Protein AF-A0A836TTC3-F1 (afdb_monomer_lite)

Foldseek 3Di:
DQVVVVVVCVVDVVDDDDDDDDPVVLVVQCPDPPHHRDDADADDPVCQVVCCVPPNDDHPPSYDDDDPVVVVDDDDDDDDDDD

pLDDT: mean 85.06, std 9.44, range [63.78, 97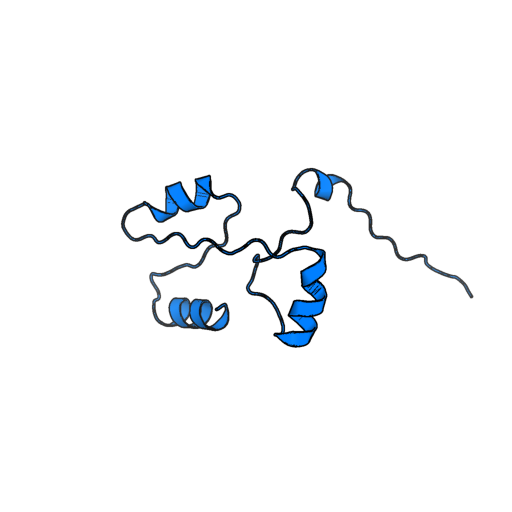.06]

Radius of gyration: 17.56 Å; chains: 1; bounding box: 36×27×61 Å

Structure (mmCIF, N/CA/C/O backbone):
data_AF-A0A836TTC3-F1
#
_entry.id   AF-A0A836TTC3-F1
#
loop_
_atom_site.group_PDB
_atom_site.id
_atom_site.type_symbol
_atom_site.label_atom_id
_atom_site.label_alt_id
_atom_site.label_comp_id
_atom_site.label_asym_id
_atom_site.label_entity_id
_atom_site.label_seq_id
_atom_site.pdbx_PDB_ins_code
_atom_site.Cartn_x
_atom_site.Cartn_y
_atom_site.Cartn_z
_atom_site.occupancy
_atom_site.B_iso_or_equiv
_atom_site.auth_seq_id
_atom_site.auth_comp_id
_atom_site.auth_asym_id
_atom_site.auth_atom_id
_atom_site.pdbx_PDB_model_num
ATOM 1 N N . MET A 1 1 ? -11.142 -7.786 -4.433 1.00 82.12 1 MET A N 1
ATOM 2 C CA . MET A 1 1 ? -10.584 -7.040 -3.281 1.00 82.12 1 MET A CA 1
ATOM 3 C C . MET A 1 1 ? -10.928 -5.562 -3.369 1.00 82.12 1 MET A C 1
ATOM 5 O O . MET A 1 1 ? -11.574 -5.081 -2.457 1.00 82.12 1 MET A O 1
ATOM 9 N N . GLN A 1 2 ? -10.550 -4.851 -4.441 1.00 86.12 2 GLN A N 1
ATOM 10 C CA . GLN A 1 2 ? -10.855 -3.416 -4.558 1.00 86.12 2 GLN A CA 1
ATOM 11 C C . GLN A 1 2 ? -12.351 -3.114 -4.448 1.00 86.12 2 GLN A C 1
ATOM 13 O O . GLN A 1 2 ? -12.724 -2.224 -3.697 1.00 86.12 2 GLN A O 1
ATOM 18 N N . ASP A 1 3 ? -13.185 -3.872 -5.161 1.00 89.50 3 ASP A N 1
ATOM 19 C CA . ASP A 1 3 ? -14.636 -3.661 -5.140 1.00 89.50 3 ASP A CA 1
ATOM 20 C C . ASP A 1 3 ? -15.203 -3.860 -3.733 1.00 89.50 3 ASP A C 1
ATOM 22 O O . ASP A 1 3 ? -15.905 -2.998 -3.233 1.00 89.50 3 ASP A O 1
ATOM 26 N N . PHE A 1 4 ? -14.754 -4.905 -3.030 1.00 90.88 4 PHE A N 1
ATOM 27 C CA . PHE A 1 4 ? -15.107 -5.125 -1.627 1.00 90.88 4 PHE A CA 1
ATOM 28 C C . PHE A 1 4 ? -14.736 -3.940 -0.721 1.00 90.88 4 PHE A C 1
ATOM 30 O O . PHE A 1 4 ? -15.545 -3.543 0.106 1.00 90.88 4 PHE A O 1
ATOM 37 N N . LEU A 1 5 ? -13.530 -3.372 -0.861 1.00 90.94 5 LEU A N 1
ATOM 38 C CA . LEU A 1 5 ? -13.116 -2.216 -0.054 1.00 90.94 5 LEU A CA 1
ATOM 39 C 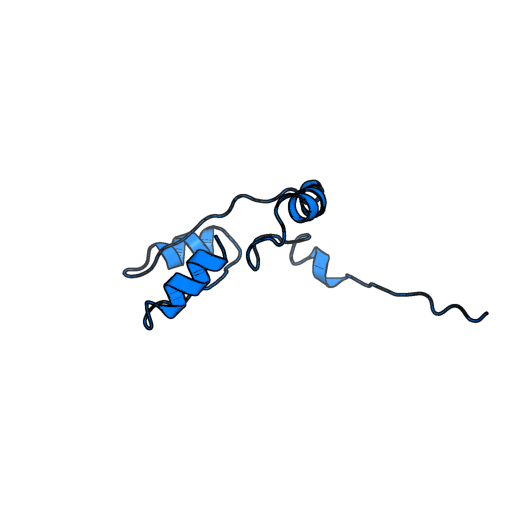C . LEU A 1 5 ? -13.961 -0.977 -0.368 1.00 90.94 5 LEU A C 1
ATOM 41 O O . LEU A 1 5 ? -14.317 -0.249 0.552 1.00 90.94 5 LEU A O 1
ATOM 45 N N . ASN A 1 6 ? -14.301 -0.764 -1.643 1.00 91.38 6 ASN A N 1
ATOM 46 C CA . ASN A 1 6 ? -15.166 0.341 -2.049 1.00 91.38 6 ASN A CA 1
ATOM 47 C C . ASN A 1 6 ? -16.575 0.183 -1.458 1.00 91.38 6 ASN A C 1
ATOM 49 O O . ASN A 1 6 ? -17.119 1.146 -0.926 1.00 91.38 6 ASN A O 1
ATOM 53 N N . ASP A 1 7 ? -17.151 -1.018 -1.541 1.00 94.50 7 ASP A N 1
ATOM 54 C CA . ASP A 1 7 ? -18.484 -1.310 -1.008 1.00 94.50 7 ASP A CA 1
ATOM 55 C C . ASP A 1 7 ? -18.489 -1.173 0.523 1.00 94.50 7 ASP A C 1
ATOM 57 O O . ASP A 1 7 ? -19.372 -0.544 1.099 1.00 94.50 7 ASP A O 1
ATOM 61 N N . PHE A 1 8 ? -17.448 -1.677 1.194 1.00 93.31 8 PHE A N 1
ATOM 62 C CA . PHE A 1 8 ? -17.313 -1.582 2.646 1.00 93.31 8 PHE A CA 1
ATOM 63 C C . PHE A 1 8 ? -17.224 -0.131 3.137 1.00 93.31 8 PHE A C 1
ATOM 65 O O . PHE A 1 8 ? -17.876 0.216 4.122 1.00 93.31 8 PHE A O 1
ATOM 72 N N . GLU A 1 9 ? -16.452 0.711 2.445 1.00 93.25 9 GLU A N 1
ATOM 73 C CA . GLU A 1 9 ? -16.336 2.149 2.720 1.00 93.25 9 GLU A CA 1
ATOM 74 C C . GLU A 1 9 ? -17.662 2.889 2.469 1.00 93.25 9 GLU A C 1
ATOM 76 O O . GLU A 1 9 ? -18.038 3.768 3.241 1.00 93.25 9 GLU A O 1
ATOM 81 N N . GLN A 1 10 ? -18.422 2.498 1.439 1.00 93.88 10 GLN A N 1
ATOM 82 C CA . GLN A 1 10 ? -19.750 3.062 1.172 1.00 93.88 10 GLN A CA 1
ATOM 83 C C . GLN A 1 10 ? -20.783 2.683 2.240 1.00 93.88 10 GLN A C 1
ATOM 85 O O . GLN A 1 10 ? -21.571 3.533 2.658 1.00 93.88 10 GLN A O 1
ATOM 90 N N . ASP A 1 11 ? -20.768 1.431 2.695 1.00 96.69 11 ASP A N 1
ATOM 91 C CA . ASP A 1 11 ? -21.721 0.917 3.682 1.00 96.69 11 ASP A CA 1
ATOM 92 C C . ASP A 1 11 ? -21.421 1.405 5.112 1.00 96.69 11 ASP A C 1
ATOM 94 O O . ASP A 1 11 ? -22.308 1.411 5.971 1.00 96.69 11 ASP A O 1
ATOM 98 N N . HIS A 1 12 ? -20.188 1.849 5.381 1.00 95.06 12 HIS A N 1
ATOM 99 C CA . HIS A 1 12 ? -19.735 2.271 6.707 1.00 95.06 12 HIS A CA 1
ATOM 100 C C . HIS A 1 12 ? -19.127 3.675 6.661 1.00 95.06 12 HIS A C 1
ATOM 102 O O . HIS A 1 12 ? -17.916 3.840 6.586 1.00 95.06 12 HIS A O 1
ATOM 108 N N . ALA A 1 13 ? -19.964 4.704 6.818 1.00 91.12 13 ALA A N 1
ATOM 109 C CA . ALA A 1 13 ? -19.564 6.115 6.707 1.00 91.12 13 ALA A CA 1
ATOM 110 C C . ALA A 1 13 ? -18.444 6.585 7.667 1.00 91.12 13 ALA A C 1
ATOM 112 O O . ALA A 1 13 ? -17.917 7.681 7.497 1.00 91.12 13 ALA A O 1
ATOM 113 N N . SER A 1 14 ? -18.111 5.807 8.702 1.00 92.94 14 SER A N 1
ATOM 114 C CA . SER A 1 14 ? -17.004 6.086 9.628 1.00 92.94 14 SER A CA 1
ATOM 115 C C . SER A 1 14 ? -15.682 5.416 9.236 1.00 92.94 14 SER A C 1
ATOM 117 O O . SER A 1 14 ? -14.706 5.551 9.969 1.00 92.94 14 SER A O 1
ATOM 119 N N . VAL A 1 15 ? -15.664 4.636 8.155 1.00 94.38 15 VAL A N 1
ATOM 120 C CA . VAL A 1 15 ? -14.483 3.936 7.649 1.00 94.38 15 VAL A CA 1
ATOM 121 C C . VAL A 1 15 ? -13.880 4.746 6.507 1.00 94.38 15 VAL A C 1
ATOM 123 O O . VAL A 1 15 ? -14.598 5.250 5.652 1.00 94.38 15 VAL A O 1
ATOM 126 N N . GLU A 1 16 ? -12.554 4.829 6.489 1.00 92.62 16 GLU A N 1
ATOM 127 C CA . GLU A 1 16 ? -11.765 5.391 5.394 1.00 92.62 16 GLU A CA 1
ATOM 128 C C . GLU A 1 16 ? -10.698 4.368 4.994 1.00 92.62 16 GLU A C 1
ATOM 130 O O . GLU A 1 16 ? -10.055 3.762 5.859 1.00 92.62 16 GLU A O 1
ATOM 135 N N . VAL A 1 17 ? -10.509 4.157 3.690 1.00 91.44 17 VAL A N 1
ATOM 136 C CA . VAL A 1 17 ? -9.484 3.236 3.178 1.00 91.44 17 VAL A CA 1
ATOM 137 C C . VAL A 1 17 ? -8.294 4.016 2.624 1.00 91.44 17 VAL A C 1
ATOM 139 O O . VAL A 1 17 ? -8.333 4.528 1.503 1.00 91.44 17 VAL A O 1
ATOM 142 N N . ASP A 1 18 ? -7.187 4.026 3.370 1.00 89.12 18 ASP A N 1
ATOM 143 C CA . ASP A 1 18 ? -5.912 4.578 2.902 1.00 89.12 18 ASP A CA 1
ATOM 144 C C . ASP A 1 18 ? -4.927 3.483 2.453 1.00 89.12 18 ASP A C 1
ATOM 146 O O . ASP A 1 18 ? -4.925 2.344 2.920 1.00 89.12 18 ASP A O 1
ATOM 150 N N . TYR A 1 19 ? -4.059 3.851 1.518 1.00 87.88 19 TYR A N 1
ATOM 151 C CA . TYR A 1 19 ? -3.069 2.991 0.887 1.00 87.88 19 TYR A CA 1
ATOM 152 C C . TYR A 1 19 ? -1.685 3.574 1.140 1.00 87.88 19 TYR A C 1
ATOM 154 O O . TYR A 1 19 ? -1.240 4.514 0.457 1.00 87.88 19 TYR A O 1
ATOM 162 N N . LEU A 1 20 ? -1.016 2.973 2.115 1.00 83.81 20 LEU A N 1
ATOM 163 C CA . LEU A 1 20 ? 0.255 3.414 2.662 1.00 83.81 20 LEU A CA 1
ATOM 164 C C . LEU A 1 20 ? 1.394 2.529 2.160 1.00 83.81 20 LEU A C 1
ATOM 166 O O . LEU A 1 20 ? 1.226 1.333 1.932 1.00 83.81 20 LEU A O 1
ATOM 170 N N . HIS A 1 21 ? 2.568 3.128 1.987 1.00 79.31 21 HIS A N 1
ATOM 171 C CA . HIS A 1 21 ? 3.773 2.400 1.610 1.00 79.31 21 HIS A CA 1
ATOM 172 C C . HIS A 1 21 ? 4.647 2.128 2.840 1.00 79.31 21 HIS A C 1
ATOM 174 O O . HIS A 1 21 ? 4.838 3.007 3.684 1.00 79.31 21 HIS A O 1
ATOM 180 N N . GLY A 1 22 ? 5.217 0.924 2.892 1.00 81.62 22 GLY A N 1
ATOM 181 C CA . GLY A 1 22 ? 6.138 0.486 3.937 1.00 81.62 22 GLY A CA 1
ATOM 182 C C . GLY A 1 22 ? 5.444 -0.230 5.096 1.00 81.62 22 GLY A C 1
ATOM 183 O O . GLY A 1 22 ? 4.482 0.268 5.680 1.00 81.62 22 GLY A O 1
ATOM 184 N N . GLU A 1 23 ? 5.982 -1.395 5.454 1.00 88.25 23 GLU A N 1
ATOM 185 C CA . GLU A 1 23 ? 5.413 -2.284 6.474 1.00 88.25 23 GLU A CA 1
ATOM 186 C C . GLU A 1 23 ? 5.329 -1.628 7.855 1.00 88.25 23 GLU A C 1
ATOM 188 O O . GLU A 1 23 ? 4.310 -1.752 8.526 1.00 88.25 23 GLU A O 1
ATOM 193 N N . GLN A 1 24 ? 6.352 -0.859 8.243 1.00 90.81 24 GLN A N 1
ATOM 194 C CA . GLN A 1 24 ? 6.405 -0.176 9.539 1.00 90.81 24 GLN A CA 1
ATOM 195 C C . GLN A 1 24 ? 5.259 0.834 9.719 1.00 90.81 24 GLN A C 1
ATOM 197 O O . GLN A 1 24 ? 4.739 1.015 10.819 1.00 90.81 24 GLN A O 1
ATOM 202 N N . THR A 1 25 ? 4.853 1.507 8.638 1.00 90.62 25 THR A N 1
ATOM 203 C CA . THR A 1 25 ? 3.746 2.469 8.683 1.00 90.62 25 THR A CA 1
ATOM 204 C C . THR A 1 25 ? 2.415 1.751 8.885 1.00 90.62 25 THR A C 1
ATOM 206 O O . THR A 1 25 ? 1.608 2.192 9.704 1.00 90.62 25 THR A O 1
ATOM 209 N N . VAL A 1 26 ? 2.217 0.635 8.172 1.00 92.38 26 VAL A N 1
ATOM 210 C CA . VAL A 1 26 ? 1.024 -0.218 8.295 1.00 92.38 26 VAL A CA 1
ATOM 211 C C . VAL A 1 26 ? 0.941 -0.827 9.690 1.00 92.38 26 VAL A C 1
ATOM 213 O O . VAL A 1 26 ? -0.118 -0.781 10.303 1.00 92.38 26 VAL A O 1
ATOM 216 N N . GLU A 1 27 ? 2.056 -1.328 10.221 1.00 94.69 27 GLU A N 1
ATOM 217 C CA . GLU A 1 27 ? 2.120 -1.911 11.562 1.00 94.69 27 GLU A CA 1
ATOM 218 C C . GLU A 1 27 ? 1.745 -0.881 12.628 1.00 94.69 27 GLU A C 1
ATOM 220 O O . GLU A 1 27 ? 0.881 -1.134 13.468 1.00 94.69 27 GLU A O 1
ATOM 225 N N . ARG A 1 28 ? 2.352 0.310 12.564 1.00 95.81 28 ARG A N 1
ATOM 226 C CA . ARG A 1 28 ? 2.116 1.373 13.541 1.00 95.81 28 ARG A CA 1
ATOM 227 C C . ARG A 1 28 ? 0.653 1.814 13.555 1.00 95.81 28 ARG A C 1
ATOM 229 O O . ARG A 1 28 ? 0.060 1.843 14.623 1.00 95.81 28 ARG A O 1
ATOM 236 N N . LEU A 1 29 ? 0.091 2.163 12.394 1.00 94.75 29 LEU A N 1
ATOM 237 C CA . LEU A 1 29 ? -1.275 2.694 12.300 1.00 94.75 29 LEU A CA 1
ATOM 238 C C . LEU A 1 29 ? -2.337 1.606 12.460 1.00 94.75 29 LEU A C 1
ATOM 240 O O . LEU A 1 29 ? -3.363 1.843 13.087 1.00 94.75 29 LEU A O 1
ATOM 244 N N . GLY A 1 30 ? -2.091 0.411 11.922 1.00 94.56 30 GLY A N 1
ATOM 245 C CA . GLY A 1 30 ? -3.001 -0.727 12.025 1.00 94.56 30 GLY A CA 1
ATOM 246 C C . GLY A 1 30 ? -3.096 -1.314 13.433 1.00 94.56 30 GLY A C 1
ATOM 247 O O . GLY A 1 30 ? -4.064 -2.007 13.724 1.00 94.56 30 GLY A O 1
ATOM 248 N N . SER A 1 31 ? -2.122 -1.027 14.304 1.00 95.75 31 SER A N 1
ATOM 249 C CA . SER A 1 31 ? -2.145 -1.424 15.720 1.00 95.75 31 SER A CA 1
ATOM 250 C C . SER A 1 31 ? -2.883 -0.429 16.625 1.00 95.75 31 SER A C 1
ATOM 252 O O . SER A 1 31 ? -3.058 -0.697 17.815 1.00 95.75 31 SER A O 1
ATOM 254 N N . GLU A 1 32 ? -3.294 0.731 16.106 1.00 96.75 32 GLU A N 1
ATOM 255 C CA . GLU A 1 32 ? -4.075 1.710 16.865 1.00 96.75 32 GLU A CA 1
ATOM 256 C C . GLU A 1 32 ? -5.526 1.230 17.047 1.00 96.75 32 GLU A C 1
ATOM 258 O O . GLU A 1 32 ? -6.086 0.507 16.220 1.00 96.75 32 GLU A O 1
ATOM 263 N N . ALA A 1 33 ? -6.159 1.618 18.156 1.00 97.06 33 ALA A N 1
ATOM 264 C CA . ALA A 1 33 ? -7.519 1.186 18.460 1.00 97.06 33 ALA A CA 1
ATOM 265 C C . ALA A 1 33 ? -8.517 1.719 17.417 1.00 97.06 33 ALA A C 1
ATOM 267 O O . ALA A 1 33 ? -8.601 2.924 17.199 1.00 97.06 33 ALA A O 1
ATOM 268 N N . GLY A 1 34 ? -9.304 0.818 16.824 1.00 94.50 34 GLY A N 1
ATOM 269 C CA . GLY A 1 34 ? -10.268 1.153 15.769 1.00 94.50 34 GLY A CA 1
ATOM 270 C C . GLY A 1 34 ? -9.717 1.031 14.346 1.00 94.50 34 GLY A C 1
ATOM 271 O O . GLY A 1 34 ? -10.495 1.154 13.404 1.00 94.50 34 GLY A O 1
ATOM 272 N N . ASN A 1 35 ? -8.427 0.721 14.189 1.00 96.12 35 ASN A N 1
ATOM 273 C CA . ASN A 1 35 ? -7.789 0.557 12.888 1.00 96.12 35 ASN A CA 1
ATOM 274 C C . ASN A 1 35 ? -7.519 -0.918 12.564 1.00 96.12 35 ASN A C 1
ATOM 276 O O . ASN A 1 35 ? -7.517 -1.790 13.435 1.00 96.12 35 ASN A O 1
ATOM 280 N N . ILE A 1 36 ? -7.268 -1.186 11.282 1.00 94.12 36 ILE A N 1
ATOM 281 C CA . ILE A 1 36 ? -6.779 -2.472 10.791 1.00 94.12 36 ILE A CA 1
ATOM 282 C C . ILE A 1 36 ? -5.700 -2.240 9.731 1.00 94.12 36 ILE A C 1
ATOM 284 O O . ILE A 1 36 ? -5.863 -1.423 8.828 1.00 94.12 36 ILE A O 1
ATOM 288 N N . GLY A 1 37 ? -4.584 -2.960 9.848 1.00 93.44 37 GLY A N 1
ATOM 289 C CA . GLY A 1 37 ? -3.524 -2.985 8.842 1.00 93.44 37 GLY A CA 1
ATOM 290 C C . GLY A 1 37 ? -3.665 -4.202 7.931 1.00 93.44 37 GLY A C 1
ATOM 291 O O . GLY A 1 37 ? -3.812 -5.322 8.418 1.00 93.44 37 GLY A O 1
ATOM 292 N N . LEU A 1 38 ? -3.601 -3.997 6.614 1.00 90.62 38 LEU A N 1
ATOM 293 C CA . LEU A 1 38 ? -3.615 -5.072 5.619 1.00 90.62 38 LEU A CA 1
ATOM 294 C C . LEU A 1 38 ? -2.295 -5.080 4.845 1.00 90.62 38 LEU A C 1
ATOM 296 O O . LEU A 1 38 ? -1.906 -4.072 4.257 1.00 90.62 38 LEU A O 1
ATOM 300 N N . TYR A 1 39 ? -1.632 -6.235 4.810 1.00 89.00 39 TYR A N 1
ATOM 301 C CA . TYR A 1 39 ? -0.435 -6.452 4.001 1.00 89.00 39 TYR A CA 1
ATOM 302 C C . TYR A 1 39 ? -0.826 -7.133 2.693 1.00 89.00 39 TYR A C 1
ATOM 304 O O . TYR A 1 39 ? -1.548 -8.130 2.690 1.00 89.00 39 TYR A O 1
ATOM 312 N N . SER A 1 40 ? -0.355 -6.584 1.577 1.00 81.88 40 SER A N 1
ATOM 313 C CA . SER A 1 40 ? -0.540 -7.175 0.253 1.00 81.88 40 SER A CA 1
ATOM 314 C C . SER A 1 40 ? 0.767 -7.800 -0.213 1.00 81.88 40 SER A C 1
ATOM 316 O O . SER A 1 40 ? 1.843 -7.266 0.059 1.00 81.88 40 SER A O 1
ATOM 318 N N . GLU A 1 41 ? 0.678 -8.928 -0.912 1.00 80.06 41 GLU A N 1
ATOM 319 C CA . GLU A 1 41 ? 1.851 -9.557 -1.510 1.00 80.06 41 GLU A CA 1
ATOM 320 C C . GLU A 1 41 ? 2.483 -8.635 -2.557 1.00 80.06 41 GLU A C 1
ATOM 322 O O . GLU A 1 41 ? 1.797 -7.981 -3.348 1.00 80.06 41 GLU A O 1
ATOM 327 N N . VAL A 1 42 ? 3.816 -8.605 -2.583 1.00 78.56 42 VAL A N 1
ATOM 328 C CA . VAL A 1 42 ? 4.551 -7.870 -3.609 1.00 78.56 42 VAL A CA 1
ATOM 329 C C . VAL A 1 42 ? 4.378 -8.592 -4.939 1.00 78.56 42 VAL A C 1
ATOM 331 O O . VAL A 1 42 ? 4.826 -9.723 -5.121 1.00 78.56 42 VAL A O 1
ATOM 334 N N . ILE A 1 43 ? 3.748 -7.916 -5.894 1.00 80.38 43 ILE A N 1
ATOM 335 C CA . ILE A 1 43 ? 3.614 -8.424 -7.256 1.00 80.38 43 ILE A CA 1
ATOM 336 C C . ILE A 1 43 ? 4.951 -8.24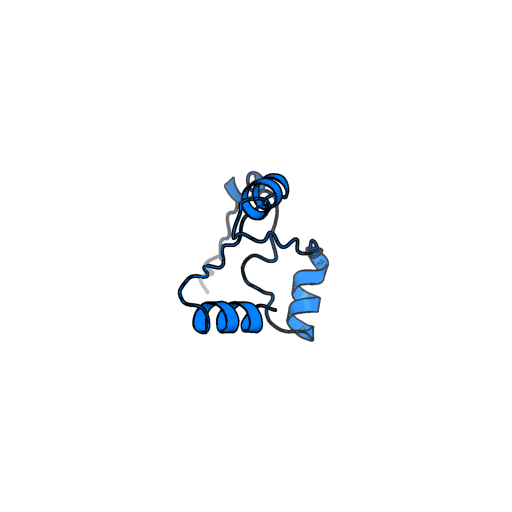3 -7.977 1.00 80.38 43 ILE A C 1
ATOM 338 O O . ILE A 1 43 ? 5.471 -7.129 -8.074 1.00 80.38 43 ILE A O 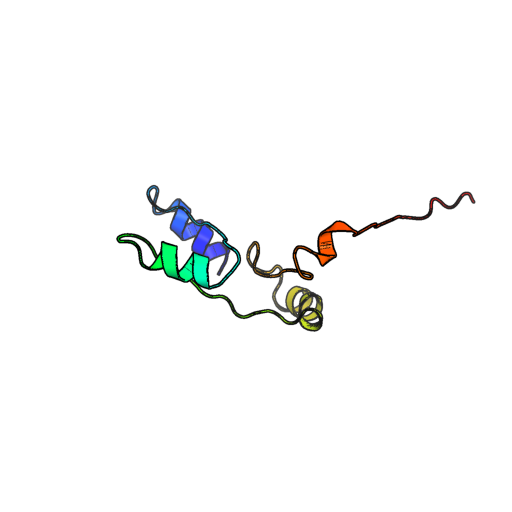1
ATOM 342 N N . ASP A 1 44 ? 5.491 -9.331 -8.528 1.00 82.81 44 ASP A N 1
ATOM 343 C CA . ASP A 1 44 ? 6.669 -9.272 -9.395 1.00 82.81 44 ASP A CA 1
ATOM 344 C C . ASP A 1 44 ? 6.400 -8.328 -10.583 1.00 82.81 44 ASP A C 1
ATOM 346 O O . ASP A 1 44 ? 5.375 -8.426 -11.265 1.00 82.81 44 ASP A O 1
ATOM 350 N N . LYS A 1 45 ? 7.339 -7.421 -10.877 1.00 83.94 45 LYS A N 1
ATOM 351 C CA . LYS A 1 45 ? 7.241 -6.483 -12.009 1.00 83.94 45 LYS A CA 1
ATOM 352 C C . LYS A 1 45 ? 7.009 -7.172 -13.354 1.00 83.94 45 LYS A C 1
ATOM 354 O O . LYS A 1 45 ? 6.343 -6.615 -14.223 1.00 83.94 45 LYS A O 1
ATOM 359 N N . HIS A 1 46 ? 7.526 -8.384 -13.524 1.00 88.50 46 HIS A N 1
ATOM 360 C CA . HIS A 1 46 ? 7.338 -9.199 -14.717 1.00 88.50 46 HIS A CA 1
ATOM 361 C C . HIS A 1 46 ? 5.958 -9.869 -14.758 1.00 88.50 46 HIS A C 1
ATOM 363 O O . HIS A 1 46 ? 5.488 -10.224 -15.839 1.00 88.50 46 HIS A O 1
ATOM 369 N N . ALA A 1 47 ? 5.285 -9.997 -13.612 1.00 88.00 47 ALA A N 1
ATOM 370 C CA . ALA A 1 47 ? 3.933 -10.534 -13.508 1.00 88.00 47 ALA A CA 1
ATOM 371 C C . ALA A 1 47 ? 2.841 -9.477 -13.741 1.00 88.00 47 ALA A C 1
ATOM 373 O O . ALA A 1 47 ? 1.707 -9.856 -14.023 1.00 88.00 47 ALA A O 1
ATOM 374 N N . LEU A 1 48 ? 3.160 -8.175 -13.709 1.00 87.69 48 LEU A N 1
ATOM 375 C CA . LEU A 1 48 ? 2.175 -7.092 -13.848 1.00 87.69 48 LEU A CA 1
ATOM 376 C C . LEU A 1 48 ? 1.264 -7.258 -15.078 1.00 87.69 48 LEU A C 1
ATOM 378 O O . LEU A 1 48 ? 0.047 -7.376 -14.944 1.00 87.69 48 LEU A O 1
ATOM 382 N N . PHE A 1 49 ? 1.838 -7.288 -16.285 1.00 90.50 49 PHE A N 1
ATOM 383 C CA . PHE A 1 49 ? 1.048 -7.387 -17.518 1.00 90.50 49 PHE A CA 1
ATOM 384 C C . PHE A 1 49 ? 0.365 -8.752 -17.701 1.00 90.50 49 PHE A C 1
ATOM 386 O O . PHE A 1 49 ? -0.809 -8.763 -18.082 1.00 90.50 49 PHE A O 1
ATOM 393 N N . PRO A 1 50 ? 1.027 -9.899 -17.433 1.00 93.25 50 PRO A N 1
ATOM 394 C CA . PRO A 1 50 ? 0.356 -11.196 -17.439 1.00 93.25 50 PRO A CA 1
ATOM 395 C C . PRO A 1 50 ? -0.872 -11.252 -16.525 1.00 93.25 50 PRO A C 1
ATOM 397 O O . PRO A 1 50 ? -1.912 -11.749 -16.960 1.00 93.25 50 PRO A O 1
ATOM 400 N N . THR A 1 51 ? -0.767 -10.712 -15.308 1.00 90.38 51 THR A N 1
ATOM 401 C CA . THR A 1 51 ? -1.865 -10.665 -14.336 1.00 90.38 51 THR A CA 1
ATOM 402 C C . THR A 1 51 ? -2.986 -9.761 -14.826 1.00 90.38 51 THR A C 1
ATOM 404 O O . THR A 1 51 ? -4.125 -10.208 -14.872 1.00 90.38 51 THR A O 1
ATOM 407 N N . ILE A 1 52 ? -2.683 -8.550 -15.313 1.00 90.56 52 ILE A N 1
ATOM 408 C CA . ILE A 1 52 ? -3.717 -7.642 -15.841 1.00 90.56 52 ILE A CA 1
ATOM 409 C C . ILE A 1 52 ? -4.491 -8.278 -16.997 1.00 90.56 52 ILE A C 1
ATOM 411 O O . ILE A 1 52 ? -5.713 -8.172 -17.076 1.00 90.56 52 ILE A O 1
ATOM 415 N N . ARG A 1 53 ? -3.787 -8.968 -17.897 1.00 92.81 53 ARG A N 1
ATOM 416 C CA . ARG A 1 53 ? -4.419 -9.643 -19.034 1.00 92.81 53 ARG A CA 1
ATOM 417 C C . ARG A 1 53 ? -5.350 -10.778 -18.599 1.00 92.81 53 ARG A C 1
ATOM 419 O O . ARG A 1 53 ? -6.333 -11.030 -19.287 1.00 92.81 53 ARG A O 1
ATOM 426 N N . ARG A 1 54 ? -5.005 -11.501 -17.529 1.00 93.38 54 ARG A N 1
ATOM 427 C CA . ARG A 1 54 ? -5.762 -12.666 -17.051 1.00 93.38 54 ARG A CA 1
ATOM 428 C C . ARG A 1 54 ? -6.913 -12.267 -16.127 1.00 93.38 54 ARG A C 1
ATOM 430 O O . ARG A 1 54 ? -8.024 -12.741 -16.322 1.00 93.38 54 ARG A O 1
ATOM 437 N N . ASP A 1 55 ? -6.629 -11.412 -15.151 1.00 88.62 55 ASP A N 1
ATOM 438 C CA . ASP A 1 55 ? -7.491 -11.153 -13.991 1.00 88.62 55 ASP A CA 1
ATOM 439 C C . ASP A 1 55 ? -8.088 -9.737 -13.994 1.00 88.62 55 ASP A C 1
ATOM 441 O O . ASP A 1 55 ? -8.914 -9.409 -13.146 1.00 88.62 55 ASP A O 1
ATOM 445 N N . GLY A 1 56 ? -7.694 -8.895 -14.952 1.00 87.81 56 GLY A N 1
ATOM 446 C CA . GLY A 1 56 ? -8.123 -7.506 -15.023 1.00 87.81 56 GLY A CA 1
ATOM 447 C C . GLY A 1 56 ? -7.285 -6.569 -14.142 1.00 87.81 56 GLY A C 1
ATOM 448 O O . GLY A 1 56 ? -6.181 -6.911 -13.714 1.00 87.81 56 GLY A O 1
ATOM 449 N N . PRO A 1 57 ? -7.751 -5.330 -13.923 1.00 87.50 57 PRO A N 1
ATOM 450 C CA . PRO A 1 57 ? -6.983 -4.324 -13.200 1.00 87.50 57 PRO A CA 1
ATOM 451 C C . PRO A 1 57 ? -6.708 -4.743 -11.749 1.00 87.50 57 PRO A C 1
ATOM 453 O O . PRO A 1 57 ? -7.570 -5.285 -11.059 1.00 87.50 57 PRO A O 1
ATOM 456 N N . LEU A 1 58 ? -5.499 -4.445 -11.273 1.00 85.00 58 LEU A N 1
ATOM 457 C CA . LEU A 1 58 ? -5.117 -4.651 -9.877 1.00 85.00 58 LEU A CA 1
ATOM 458 C C . LEU A 1 58 ? -5.804 -3.627 -8.958 1.00 85.00 58 LEU A C 1
ATOM 460 O O . LEU A 1 58 ? -6.144 -2.531 -9.422 1.00 85.00 58 LEU A O 1
ATOM 464 N N . PRO A 1 59 ? -5.959 -3.930 -7.653 1.00 84.06 59 PRO A N 1
ATOM 465 C CA . PRO A 1 59 ? -6.397 -2.932 -6.689 1.00 84.06 59 PRO A CA 1
ATOM 466 C C . PRO A 1 59 ? -5.472 -1.709 -6.685 1.00 84.06 59 PRO A C 1
ATOM 468 O O . PRO A 1 59 ? -4.309 -1.742 -7.114 1.00 84.06 59 PRO A O 1
ATOM 471 N N . ARG A 1 60 ? -6.020 -0.582 -6.236 1.00 85.44 60 ARG A N 1
ATOM 472 C CA . ARG A 1 60 ? -5.314 0.696 -6.227 1.00 85.44 60 ARG A CA 1
ATOM 473 C C . ARG A 1 60 ? -4.035 0.555 -5.411 1.00 85.44 60 ARG A C 1
ATOM 475 O O . ARG A 1 60 ? -4.031 -0.043 -4.342 1.00 85.44 60 ARG A O 1
ATOM 482 N N . LYS A 1 61 ? -2.941 1.120 -5.931 1.00 81.19 61 LYS A N 1
ATOM 483 C CA . LYS A 1 61 ? -1.629 1.148 -5.263 1.00 81.19 61 LYS A CA 1
ATOM 484 C C . LYS A 1 61 ? -1.093 -0.243 -4.839 1.00 81.19 61 LYS A C 1
ATOM 486 O O . LYS A 1 61 ? -0.187 -0.305 -4.019 1.00 81.19 61 LYS A O 1
ATOM 491 N N . SER A 1 62 ? -1.566 -1.344 -5.441 1.00 79.44 62 SER A N 1
ATOM 492 C CA . SER A 1 62 ? -1.040 -2.706 -5.200 1.00 79.44 62 SER A CA 1
ATOM 493 C C . SER A 1 62 ? 0.282 -3.009 -5.907 1.00 79.44 62 SER A C 1
ATOM 495 O O . SER A 1 62 ? 0.885 -4.051 -5.679 1.00 79.44 62 SER A O 1
ATOM 497 N N . PHE A 1 63 ? 0.737 -2.121 -6.788 1.00 79.94 63 PHE A N 1
ATOM 498 C CA . PHE A 1 63 ? 1.991 -2.278 -7.508 1.00 79.94 63 PHE A CA 1
ATOM 499 C C . PHE A 1 63 ? 2.802 -0.983 -7.450 1.00 79.94 63 PHE A C 1
ATOM 501 O O . PHE A 1 63 ? 2.271 0.101 -7.698 1.00 79.94 63 PHE A O 1
ATOM 508 N N . SER A 1 64 ? 4.100 -1.101 -7.165 1.00 72.69 64 SER A N 1
ATOM 509 C CA . SER A 1 64 ? 5.062 -0.006 -7.294 1.00 72.69 64 SER A CA 1
ATOM 510 C C . SER A 1 64 ? 6.129 -0.393 -8.309 1.00 72.69 64 SER A C 1
ATOM 512 O O . SER A 1 64 ? 6.828 -1.387 -8.135 1.00 72.69 64 SER A O 1
ATOM 514 N N . LEU A 1 65 ? 6.280 0.412 -9.362 1.00 72.00 65 LEU A N 1
ATOM 515 C CA . LEU A 1 65 ? 7.381 0.259 -10.305 1.00 72.00 65 LEU A CA 1
ATOM 516 C C . LEU A 1 65 ? 8.613 1.001 -9.770 1.00 72.00 65 LEU A C 1
ATOM 518 O O . LEU A 1 65 ? 8.697 2.222 -9.900 1.00 72.00 65 LEU A O 1
ATOM 522 N N . GLY A 1 66 ? 9.536 0.262 -9.156 1.00 67.12 66 GLY A N 1
ATOM 523 C CA . GLY A 1 66 ? 10.799 0.796 -8.641 1.00 67.12 66 GLY A CA 1
ATOM 524 C C . GLY A 1 66 ? 10.680 1.586 -7.334 1.00 67.12 66 GLY A C 1
ATOM 525 O O . GLY A 1 66 ? 9.583 1.926 -6.865 1.00 67.12 66 GLY A O 1
ATOM 526 N N . GLU A 1 67 ? 11.839 1.879 -6.756 1.00 65.12 67 GLU A N 1
ATOM 527 C CA . GLU A 1 67 ? 11.981 2.650 -5.523 1.00 65.12 67 GLU A CA 1
ATOM 528 C C . GLU A 1 67 ? 11.713 4.141 -5.757 1.00 65.12 67 GLU A C 1
ATOM 530 O O . GLU A 1 67 ? 11.913 4.681 -6.850 1.00 65.12 67 GLU A O 1
ATOM 535 N N . ALA A 1 68 ? 11.290 4.857 -4.709 1.00 67.81 68 ALA A N 1
ATOM 536 C CA . ALA A 1 68 ? 11.027 6.301 -4.793 1.00 67.81 68 ALA A CA 1
ATOM 537 C C . ALA A 1 68 ? 12.236 7.089 -5.333 1.00 67.81 68 ALA A C 1
ATOM 539 O O . ALA A 1 68 ? 12.087 8.101 -6.018 1.00 67.81 68 ALA A O 1
ATOM 540 N N . THR A 1 69 ? 13.445 6.602 -5.055 1.00 64.75 69 THR A N 1
ATOM 541 C CA . THR A 1 69 ? 14.702 7.190 -5.512 1.00 64.75 69 THR A CA 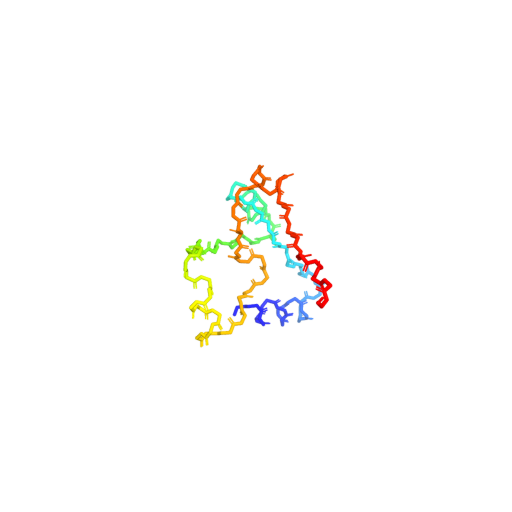1
ATOM 542 C C . THR A 1 69 ? 14.930 7.036 -7.015 1.00 64.75 69 THR A C 1
ATOM 544 O O . THR A 1 69 ? 15.476 7.964 -7.611 1.00 64.75 69 THR A O 1
ATOM 547 N N . GLU A 1 70 ? 14.485 5.930 -7.616 1.00 65.50 70 GLU A N 1
ATOM 548 C CA . GLU A 1 70 ? 14.599 5.612 -9.048 1.00 65.50 70 GLU A CA 1
ATOM 549 C C . GLU A 1 70 ? 13.589 6.413 -9.884 1.00 65.50 70 GLU A C 1
ATOM 551 O O . GLU A 1 70 ? 13.881 6.822 -11.007 1.00 65.50 70 GLU A O 1
ATOM 556 N N . LYS A 1 71 ? 12.429 6.740 -9.299 1.00 68.50 71 LYS A N 1
ATOM 557 C CA . LYS A 1 71 ? 11.388 7.570 -9.934 1.00 68.50 71 LYS A CA 1
ATOM 558 C C . LYS A 1 71 ? 11.799 9.034 -10.128 1.00 68.50 71 LYS A C 1
ATOM 560 O O . LYS A 1 71 ? 11.175 9.735 -10.918 1.00 68.50 71 LYS A O 1
ATOM 565 N N . ARG A 1 72 ? 12.853 9.506 -9.448 1.00 66.44 72 ARG A N 1
ATOM 566 C CA . ARG A 1 72 ? 13.320 10.906 -9.525 1.00 66.44 72 ARG A CA 1
ATOM 567 C C . ARG A 1 72 ? 13.848 11.314 -10.904 1.00 66.44 72 ARG A C 1
ATOM 569 O O . ARG A 1 72 ? 13.935 12.508 -11.169 1.00 66.44 72 ARG A O 1
ATOM 576 N N . TYR A 1 73 ? 14.179 10.352 -11.766 1.00 63.78 73 TYR A N 1
ATOM 577 C CA . TYR A 1 73 ? 14.796 10.608 -13.072 1.00 63.78 73 TYR A CA 1
ATOM 578 C C . TYR A 1 73 ? 14.077 9.907 -14.235 1.00 63.78 73 TYR A C 1
ATOM 580 O O . TYR A 1 73 ? 14.694 9.623 -15.259 1.00 63.78 73 TYR A O 1
ATOM 588 N N . TYR A 1 74 ? 12.779 9.611 -14.100 1.00 67.12 74 TYR A N 1
ATOM 589 C CA . TYR A 1 74 ? 12.015 9.024 -15.200 1.00 67.12 74 TYR A CA 1
ATOM 590 C C . TYR A 1 74 ? 11.713 10.080 -16.270 1.00 67.12 74 TYR A C 1
ATOM 592 O O . TYR A 1 74 ? 11.052 11.083 -16.000 1.00 67.12 74 TYR A O 1
ATOM 600 N N . LEU A 1 75 ? 12.203 9.846 -17.488 1.00 69.19 75 LEU A N 1
ATOM 601 C CA . LEU A 1 75 ? 11.979 10.712 -18.638 1.00 69.19 75 LEU A CA 1
ATOM 602 C C . LEU A 1 75 ? 11.403 9.866 -19.775 1.00 69.19 75 LEU A C 1
ATOM 604 O O . LEU A 1 75 ? 12.118 9.116 -20.435 1.00 69.19 75 LEU A O 1
ATOM 608 N N . GLU A 1 76 ? 10.093 9.968 -19.985 1.00 74.50 76 GLU A N 1
ATOM 609 C CA . GLU A 1 76 ? 9.411 9.334 -21.111 1.00 74.50 76 GLU A CA 1
ATOM 610 C C . GLU A 1 76 ? 9.212 10.369 -22.212 1.00 74.50 76 GLU A C 1
ATOM 612 O O . GLU A 1 76 ? 8.592 11.411 -22.006 1.00 74.50 76 GLU A O 1
ATOM 617 N N . CYS A 1 77 ? 9.780 10.111 -23.387 1.00 81.38 77 CYS A N 1
ATOM 618 C CA . CYS A 1 77 ? 9.676 11.002 -24.534 1.00 81.38 77 CYS A CA 1
ATOM 619 C C . CYS A 1 77 ? 9.196 10.226 -25.753 1.00 81.38 77 CYS A C 1
ATOM 621 O O . CYS A 1 77 ? 9.726 9.166 -26.089 1.00 81.38 77 CYS A O 1
ATOM 623 N N . ARG A 1 78 ? 8.225 10.800 -26.464 1.00 80.31 78 ARG A N 1
ATOM 624 C CA . ARG A 1 78 ? 7.813 10.330 -27.784 1.00 80.31 78 ARG A CA 1
ATOM 625 C C . ARG A 1 78 ? 8.521 11.170 -28.837 1.00 80.31 78 ARG A C 1
ATOM 627 O O . ARG A 1 78 ? 8.353 12.387 -28.867 1.00 80.31 78 ARG A O 1
ATOM 634 N N . ARG A 1 79 ? 9.300 10.534 -29.715 1.00 81.88 79 ARG A N 1
ATOM 635 C CA . ARG A 1 79 ? 9.898 11.222 -30.866 1.00 81.88 79 ARG A CA 1
ATOM 636 C C . ARG A 1 79 ? 8.778 11.767 -31.753 1.00 81.88 79 ARG A C 1
ATOM 638 O O . ARG A 1 79 ? 7.969 10.987 -32.252 1.00 81.88 79 ARG A O 1
ATOM 645 N N . ILE A 1 80 ? 8.756 13.079 -31.973 1.00 82.44 80 ILE A N 1
ATOM 646 C CA . ILE A 1 80 ? 7.951 13.675 -33.040 1.00 82.44 80 ILE A CA 1
ATOM 647 C C . ILE A 1 80 ? 8.687 13.363 -34.343 1.00 82.44 80 ILE A C 1
ATOM 649 O O . ILE A 1 80 ? 9.808 13.825 -34.550 1.00 82.44 80 ILE A O 1
ATOM 653 N N . ALA A 1 81 ? 8.107 12.500 -35.171 1.00 77.88 81 ALA A N 1
ATOM 654 C CA . ALA A 1 81 ? 8.592 12.266 -36.522 1.00 77.88 81 ALA A CA 1
ATOM 655 C C . ALA A 1 81 ? 7.870 13.240 -37.457 1.00 77.88 81 ALA A C 1
ATOM 657 O O . ALA A 1 81 ? 6.641 13.251 -37.488 1.00 77.88 81 ALA A O 1
ATOM 658 N N . THR A 1 82 ? 8.622 14.065 -38.178 1.00 74.00 82 THR A N 1
ATOM 659 C CA . THR A 1 82 ? 8.148 14.690 -39.417 1.00 74.00 82 THR A CA 1
ATOM 660 C C . THR A 1 82 ? 8.229 13.643 -40.531 1.00 74.00 82 THR A C 1
ATOM 662 O O . THR A 1 82 ? 9.145 12.817 -40.494 1.00 74.00 82 THR A O 1
ATOM 665 N N . GLU A 1 83 ? 7.242 13.642 -41.434 1.00 65.06 83 GLU A N 1
ATOM 666 C CA . GLU A 1 83 ? 7.116 12.700 -42.566 1.00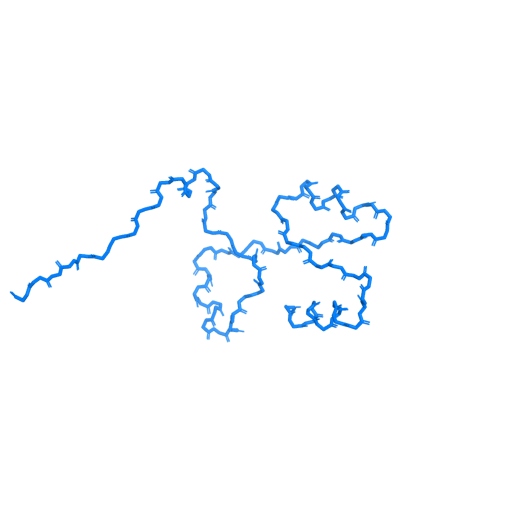 65.06 83 GLU A CA 1
ATOM 667 C C . GLU A 1 83 ? 8.394 12.566 -43.405 1.00 65.06 83 GLU A C 1
ATOM 669 O O . GLU A 1 83 ? 9.085 13.592 -43.615 1.00 65.06 83 GLU A O 1
#

Sequence (83 aa):
MQDFLNDFEQDHASVEVDYLHGEQTVERLGSEAGNIGLYSEVIDKHALFPTIRRDGPLPRKSFSLGEATEKRYYLECRRIATE

Secondary structure (DSSP, 8-state):
-HHHHHHHHHH-TT-------SHHHHHHHHTSTT------PPPPTTTHHHHHHHH-SPPTT----S-TTGGGG----------